Protein AF-R6BA61-F1 (afdb_monomer)

Solvent-accessible surface area (backbone atoms only — not comparable to full-atom values): 4567 Å² total; per-residue (Å²): 119,59,51,53,73,62,47,70,73,46,54,72,78,52,35,66,71,47,50,80,44,34,50,75,70,35,41,51,52,51,56,54,63,72,54,51,93,77,70,72,79,77,74,70,82,67,86,48,68,69,55,46,55,50,50,54,51,52,50,54,53,49,53,50,32,41,76,70,65,77,44,76,98,119

Foldseek 3Di:
DDALVVLVVDDPVVNVVCLVVYDPVSVVVVVVVVVPPPPPPPPPPDPDPVVVVVVVVVVVVVVVCVVVVVDDPD

Structure (mmCIF, N/CA/C/O backbone):
data_AF-R6BA61-F1
#
_entry.id   AF-R6BA61-F1
#
loop_
_atom_site.group_PDB
_atom_site.id
_atom_site.type_symbol
_atom_site.label_atom_id
_atom_site.label_alt_id
_atom_site.label_comp_id
_atom_site.label_asym_id
_atom_site.label_entity_id
_atom_site.label_seq_id
_atom_site.pdbx_PDB_ins_code
_atom_site.Cartn_x
_atom_site.Cartn_y
_atom_site.Cartn_z
_atom_site.occupancy
_atom_site.B_iso_or_equiv
_atom_site.auth_seq_id
_atom_site.auth_comp_id
_atom_site.auth_asym_id
_atom_site.auth_atom_id
_atom_site.pdbx_PDB_model_num
ATOM 1 N N . MET A 1 1 ? -2.762 -2.140 -29.092 1.00 78.75 1 MET A N 1
ATOM 2 C CA . MET A 1 1 ? -3.135 -2.411 -27.692 1.00 78.75 1 MET A CA 1
ATOM 3 C C . MET A 1 1 ? -2.370 -3.652 -27.290 1.00 78.75 1 MET A C 1
ATOM 5 O O . MET A 1 1 ? -2.527 -4.655 -27.974 1.00 78.75 1 MET A O 1
ATOM 9 N N . ILE A 1 2 ? -1.471 -3.549 -26.316 1.00 86.81 2 ILE A N 1
ATOM 10 C CA . ILE A 1 2 ? -0.683 -4.700 -25.851 1.00 86.81 2 ILE A CA 1
ATOM 11 C C . ILE A 1 2 ? -1.482 -5.485 -24.810 1.00 86.81 2 ILE A C 1
ATOM 13 O O . ILE A 1 2 ? -2.370 -4.921 -24.169 1.00 86.81 2 ILE A O 1
ATOM 17 N N . THR A 1 3 ? -1.182 -6.769 -24.646 1.00 89.50 3 THR A N 1
ATOM 18 C CA . THR A 1 3 ? -1.802 -7.606 -23.611 1.00 89.50 3 THR A CA 1
ATOM 19 C C . THR A 1 3 ? -1.033 -7.532 -22.294 1.00 89.50 3 THR A C 1
ATOM 21 O O . THR A 1 3 ? 0.163 -7.229 -22.265 1.00 89.50 3 THR A O 1
ATOM 24 N N . PHE A 1 4 ? -1.687 -7.896 -21.188 1.00 87.19 4 PHE A N 1
ATOM 25 C CA . PHE A 1 4 ? -1.027 -8.001 -19.881 1.00 87.19 4 PHE A CA 1
ATOM 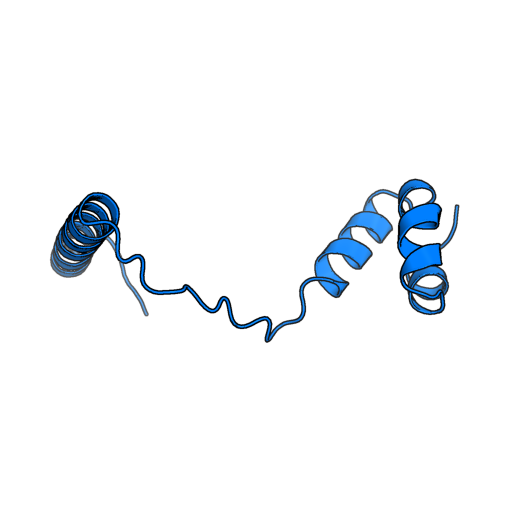26 C C . PH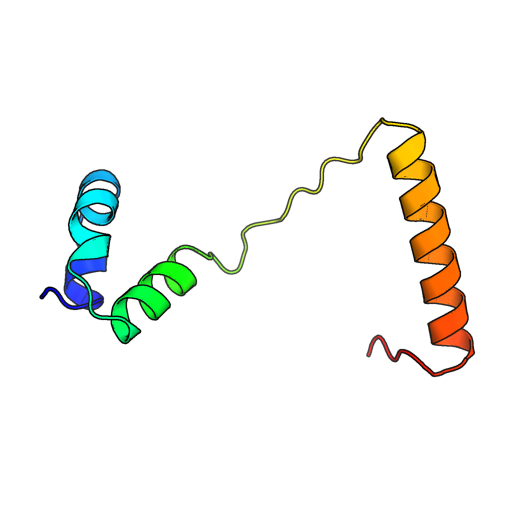E A 1 4 ? 0.196 -8.946 -19.888 1.00 87.19 4 PHE A C 1
ATOM 28 O O . PHE A 1 4 ? 1.211 -8.658 -19.258 1.00 87.19 4 PHE A O 1
ATOM 35 N N . LYS A 1 5 ? 0.150 -10.056 -20.640 1.00 87.69 5 LYS A N 1
ATOM 36 C CA . LYS A 1 5 ? 1.283 -10.998 -20.728 1.00 87.69 5 LYS A CA 1
ATOM 37 C C . LYS A 1 5 ? 2.500 -10.380 -21.410 1.00 87.69 5 LYS A C 1
ATOM 39 O O . LYS A 1 5 ? 3.614 -10.590 -20.950 1.00 87.69 5 LYS A O 1
ATOM 44 N N . GLU A 1 6 ? 2.285 -9.618 -22.479 1.00 87.38 6 GLU A N 1
ATOM 45 C CA . GLU A 1 6 ? 3.357 -8.903 -23.180 1.00 87.38 6 GLU A CA 1
ATOM 46 C C . GLU A 1 6 ? 3.919 -7.779 -22.303 1.00 87.38 6 GLU A C 1
ATOM 48 O O . GLU A 1 6 ? 5.134 -7.620 -22.211 1.00 87.38 6 GLU A O 1
ATOM 53 N N . PHE A 1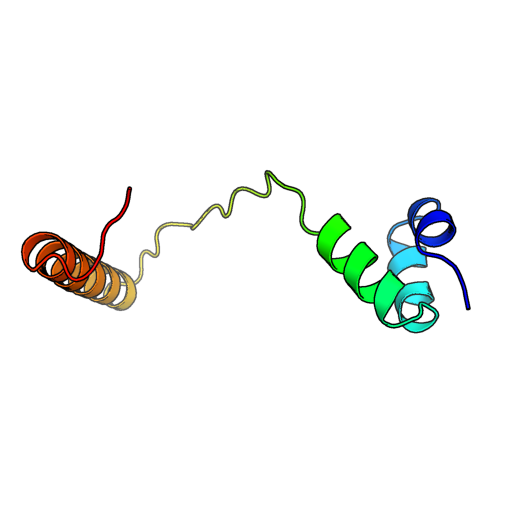 7 ? 3.053 -7.070 -21.574 1.00 88.06 7 PHE A N 1
ATOM 54 C CA . PHE A 1 7 ? 3.441 -6.027 -20.625 1.00 88.06 7 PHE A CA 1
ATOM 55 C C . PHE A 1 7 ? 4.417 -6.524 -19.549 1.00 88.06 7 PHE A C 1
ATOM 57 O O . PHE A 1 7 ? 5.407 -5.854 -19.267 1.00 88.06 7 PHE A O 1
ATOM 64 N N . LEU A 1 8 ? 4.197 -7.721 -18.997 1.00 86.25 8 LEU A N 1
ATOM 65 C CA . LEU A 1 8 ? 5.078 -8.300 -17.974 1.00 86.25 8 LEU A CA 1
ATOM 66 C C . LEU A 1 8 ? 6.486 -8.651 -18.480 1.00 86.25 8 LEU A C 1
ATOM 68 O O . LEU A 1 8 ? 7.398 -8.794 -17.670 1.00 86.25 8 LEU A O 1
ATOM 72 N N . THR A 1 9 ? 6.676 -8.800 -19.795 1.00 89.12 9 THR A N 1
ATOM 73 C CA . THR A 1 9 ? 7.998 -9.097 -20.379 1.00 89.12 9 THR A CA 1
ATOM 74 C C . THR A 1 9 ? 8.871 -7.855 -20.560 1.00 89.12 9 THR A C 1
ATOM 76 O O . THR A 1 9 ? 10.073 -7.981 -20.784 1.00 89.12 9 THR A O 1
ATOM 79 N N . LEU A 1 10 ? 8.275 -6.664 -20.449 1.00 87.31 10 LEU A N 1
ATOM 80 C CA . LEU A 1 10 ? 8.955 -5.380 -20.596 1.00 87.31 10 LEU A CA 1
ATOM 81 C C . LEU A 1 10 ? 9.712 -4.995 -19.320 1.00 87.31 10 LEU A C 1
ATOM 83 O O .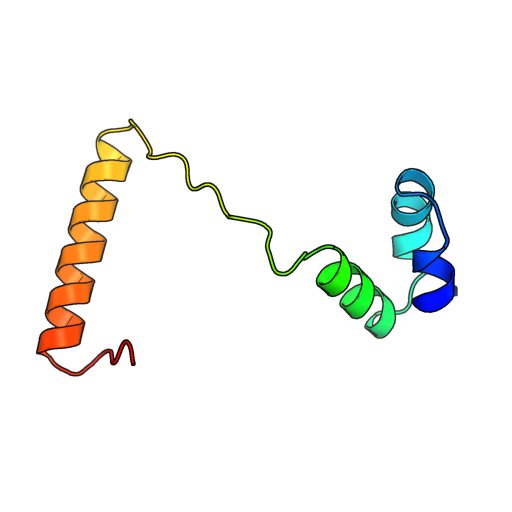 LEU A 1 10 ? 9.327 -5.376 -18.211 1.00 87.31 10 LEU A O 1
ATOM 87 N N . SER A 1 11 ? 10.758 -4.180 -19.462 1.00 87.06 11 SER A N 1
ATOM 88 C CA . SER A 1 11 ? 11.425 -3.557 -18.312 1.00 87.06 11 SER A CA 1
ATOM 89 C C . SER A 1 11 ? 10.498 -2.567 -17.592 1.00 87.06 11 SER A C 1
ATOM 91 O O . SER A 1 11 ? 9.534 -2.078 -18.176 1.00 87.06 11 SER A O 1
ATOM 93 N N . LYS A 1 12 ? 10.786 -2.210 -16.331 1.00 82.38 12 LYS A N 1
ATOM 94 C CA . LYS A 1 12 ? 9.947 -1.256 -15.574 1.00 82.38 12 LYS A CA 1
ATOM 95 C C . LYS A 1 12 ? 9.795 0.102 -16.274 1.00 82.38 12 LYS A C 1
ATOM 97 O O . LYS A 1 12 ? 8.694 0.645 -16.309 1.00 82.38 12 LYS A O 1
ATOM 102 N N . ASP A 1 13 ? 10.864 0.623 -16.874 1.00 86.31 13 ASP A N 1
ATOM 103 C CA . ASP A 1 13 ? 10.823 1.899 -17.604 1.00 86.31 13 ASP A CA 1
ATOM 104 C C . ASP A 1 13 ? 9.943 1.827 -18.860 1.00 86.31 13 ASP A C 1
ATOM 106 O O . ASP A 1 13 ? 9.286 2.801 -19.237 1.00 86.31 13 ASP A O 1
ATOM 110 N N . GLU A 1 14 ? 9.900 0.665 -19.510 1.00 87.75 14 GLU A N 1
ATOM 111 C CA . GLU A 1 14 ? 9.031 0.410 -20.658 1.00 87.75 14 GLU A CA 1
ATOM 112 C C . GLU A 1 14 ? 7.588 0.145 -20.228 1.00 87.75 14 GLU A C 1
ATOM 114 O O . GLU A 1 14 ? 6.668 0.660 -20.858 1.00 87.75 14 GLU A O 1
ATOM 119 N N . GLN A 1 15 ? 7.372 -0.570 -19.122 1.00 86.94 15 GLN A N 1
ATOM 120 C CA . GLN A 1 15 ? 6.053 -0.768 -18.520 1.00 86.94 15 GLN A CA 1
ATOM 121 C C . GLN A 1 15 ? 5.385 0.574 -18.203 1.00 86.94 15 GLN A C 1
ATOM 123 O O . GLN A 1 15 ? 4.227 0.773 -18.554 1.00 86.94 15 GLN A O 1
ATOM 128 N N . ILE A 1 16 ? 6.115 1.546 -17.645 1.00 85.56 16 ILE A N 1
ATOM 129 C CA . ILE A 1 16 ? 5.573 2.888 -17.368 1.00 85.56 16 ILE A CA 1
ATOM 130 C C . ILE A 1 16 ? 5.072 3.566 -18.652 1.00 85.56 16 ILE A C 1
ATOM 132 O O . ILE A 1 16 ? 3.972 4.113 -18.675 1.00 85.56 16 ILE A O 1
ATOM 136 N N . LYS A 1 17 ? 5.848 3.496 -19.740 1.00 89.06 17 LYS A N 1
ATOM 137 C CA . LYS A 1 17 ? 5.479 4.101 -21.033 1.00 89.06 17 LYS A CA 1
ATOM 138 C C . LYS A 1 17 ? 4.327 3.367 -21.720 1.00 89.06 17 LYS A C 1
ATOM 140 O O . LYS A 1 17 ? 3.534 3.983 -22.425 1.00 89.06 17 LYS A O 1
ATOM 145 N N . MET A 1 18 ? 4.248 2.053 -21.533 1.00 88.00 18 MET A N 1
ATOM 146 C CA . MET A 1 18 ? 3.302 1.185 -22.235 1.00 88.00 18 MET A CA 1
ATOM 147 C C . MET A 1 18 ? 2.005 0.937 -21.458 1.00 88.00 18 MET A C 1
ATOM 149 O O . MET A 1 18 ? 1.044 0.432 -22.037 1.00 88.00 18 MET A O 1
ATOM 153 N N . TYR A 1 19 ? 1.930 1.330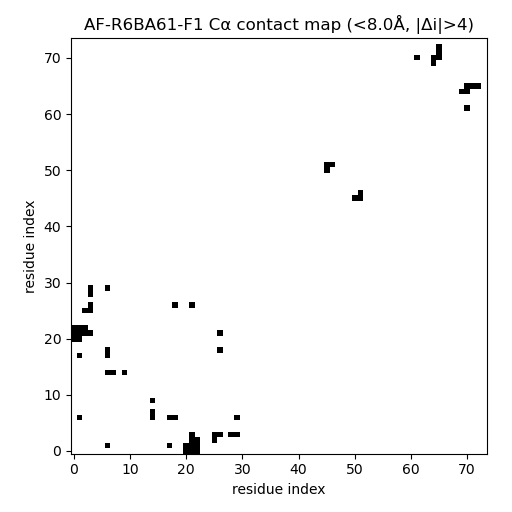 -20.183 1.00 86.69 19 TYR A N 1
ATOM 154 C CA . TYR A 1 19 ? 0.748 1.149 -19.336 1.00 86.69 19 TYR A CA 1
ATOM 155 C C . TYR A 1 19 ? -0.507 1.816 -19.919 1.00 86.69 19 TYR A C 1
ATOM 157 O O . TYR A 1 19 ? -1.602 1.255 -19.873 1.00 86.69 19 TYR A O 1
ATOM 165 N N . GLU A 1 20 ? -0.362 2.990 -20.540 1.00 87.44 20 GLU A N 1
ATOM 166 C CA . GLU A 1 20 ? -1.487 3.684 -21.179 1.00 87.44 20 GLU A CA 1
ATOM 167 C C . GLU A 1 20 ? -2.030 2.944 -22.411 1.00 87.44 20 GLU A C 1
ATOM 169 O O . GLU A 1 20 ? -3.199 3.119 -22.757 1.00 87.44 20 GLU A O 1
ATOM 174 N N . GLN A 1 21 ? -1.222 2.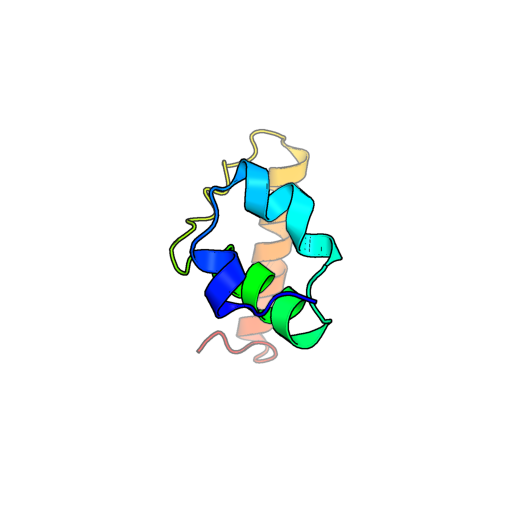069 -23.026 1.00 89.12 21 GLN A N 1
ATOM 175 C CA . GLN A 1 21 ? -1.593 1.271 -24.200 1.00 89.12 21 GLN A CA 1
ATOM 176 C C . GLN A 1 21 ? -2.310 -0.049 -23.864 1.00 89.12 21 GLN A C 1
ATOM 178 O O . GLN A 1 21 ? -2.680 -0.790 -24.785 1.00 89.12 21 GLN A O 1
ATOM 183 N N . LEU A 1 22 ? -2.495 -0.352 -22.576 1.00 88.19 22 LEU A N 1
ATOM 184 C CA . LEU A 1 22 ? -3.299 -1.475 -22.094 1.00 88.19 22 LEU A CA 1
ATOM 185 C C . LEU A 1 22 ? -4.799 -1.146 -22.160 1.00 88.19 22 LEU A C 1
ATOM 187 O O . LEU A 1 22 ? -5.211 0.010 -22.027 1.00 88.19 22 LEU A O 1
ATOM 191 N N . ASN A 1 23 ? -5.633 -2.176 -22.323 1.00 90.44 23 ASN A N 1
ATOM 192 C CA . ASN A 1 23 ? -7.071 -2.052 -22.059 1.00 90.44 23 ASN A CA 1
ATOM 193 C C . ASN A 1 23 ? -7.344 -1.983 -20.552 1.00 90.44 23 ASN A C 1
ATOM 195 O O . ASN A 1 23 ? -6.478 -2.300 -19.741 1.00 90.44 23 ASN A O 1
ATOM 199 N N . ASP A 1 24 ? -8.555 -1.584 -20.170 1.00 90.19 24 ASP A N 1
ATOM 200 C CA . ASP A 1 24 ? -8.907 -1.377 -18.761 1.00 90.19 24 ASP A CA 1
ATOM 201 C C . ASP A 1 24 ? -8.792 -2.655 -17.915 1.00 90.19 24 ASP A C 1
ATOM 203 O O . ASP A 1 24 ? -8.354 -2.598 -16.765 1.00 90.19 24 ASP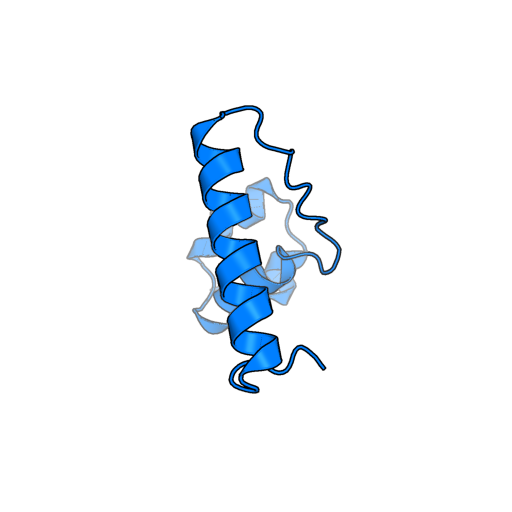 A O 1
ATOM 207 N N . HIS A 1 25 ? -9.108 -3.815 -18.496 1.00 89.31 25 HIS A N 1
ATOM 208 C CA . HIS A 1 25 ? -8.945 -5.112 -17.838 1.00 89.31 25 HIS A CA 1
ATOM 209 C C . HIS A 1 25 ? -7.466 -5.427 -17.559 1.00 89.31 25 HIS A C 1
ATOM 211 O O . HIS A 1 25 ? -7.093 -5.804 -16.450 1.00 89.31 25 HIS A O 1
ATOM 217 N N . ASP A 1 26 ? -6.596 -5.206 -18.535 1.00 88.38 26 ASP A N 1
ATOM 218 C CA . ASP A 1 26 ? -5.170 -5.489 -18.425 1.00 88.38 26 ASP A CA 1
ATOM 219 C C . ASP A 1 26 ? -4.440 -4.436 -17.577 1.00 88.38 26 ASP A C 1
ATOM 221 O O . ASP A 1 26 ? -3.484 -4.772 -16.877 1.00 88.38 26 ASP A O 1
ATOM 225 N N . LYS A 1 27 ? -4.929 -3.187 -17.543 1.00 88.06 27 LYS A N 1
ATOM 226 C CA . LYS A 1 27 ? -4.499 -2.158 -16.576 1.00 88.06 27 LYS A CA 1
ATOM 227 C C . LYS A 1 27 ? -4.780 -2.596 -15.146 1.00 88.06 27 LYS A C 1
ATOM 229 O O . LYS A 1 27 ? -3.922 -2.444 -14.276 1.00 88.06 27 LYS A O 1
ATOM 234 N N . PHE A 1 28 ? -5.966 -3.152 -14.900 1.00 86.06 28 PHE A N 1
ATOM 235 C CA . PHE A 1 28 ? -6.321 -3.683 -13.589 1.00 86.06 28 PHE A CA 1
ATOM 236 C C . PHE A 1 28 ? -5.370 -4.813 -13.173 1.00 86.06 28 PHE A C 1
ATOM 238 O O . PHE A 1 28 ? -4.819 -4.770 -12.072 1.00 86.06 28 PHE A O 1
ATOM 245 N N . LEU A 1 29 ? -5.098 -5.770 -14.067 1.00 86.44 29 LEU A N 1
ATOM 246 C CA . LEU A 1 29 ? -4.148 -6.855 -13.800 1.00 86.44 29 LEU A CA 1
ATOM 247 C C . LEU A 1 29 ? -2.724 -6.342 -13.539 1.00 86.44 29 LEU A C 1
ATOM 249 O O . L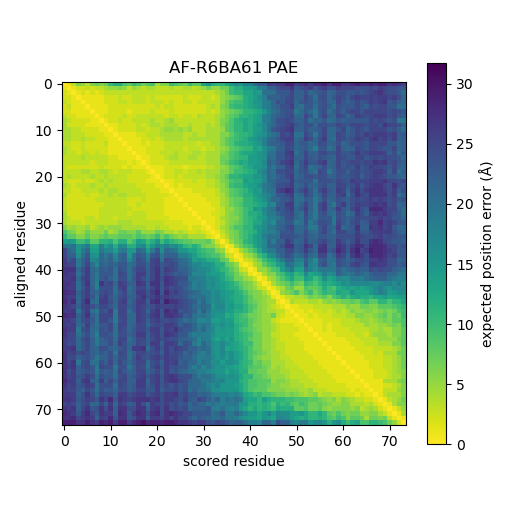EU A 1 29 ? -2.082 -6.794 -12.593 1.00 86.44 29 LEU A O 1
ATOM 253 N N . ALA A 1 30 ? -2.251 -5.360 -14.310 1.00 85.50 30 ALA A N 1
ATOM 254 C CA . ALA A 1 30 ? -0.948 -4.732 -14.100 1.00 85.50 30 ALA A CA 1
ATOM 255 C C . ALA A 1 30 ? -0.835 -4.051 -12.731 1.00 85.50 30 ALA A C 1
ATOM 257 O O . ALA A 1 30 ? 0.148 -4.257 -12.022 1.00 85.50 30 ALA A O 1
ATOM 258 N N . ARG A 1 31 ? -1.866 -3.312 -12.311 1.00 83.06 31 ARG A N 1
ATOM 259 C CA . ARG A 1 31 ? -1.900 -2.659 -10.996 1.00 83.06 31 ARG A CA 1
ATOM 260 C C . ARG A 1 31 ? -1.928 -3.661 -9.841 1.00 83.06 31 ARG A C 1
ATOM 262 O O . ARG A 1 31 ? -1.257 -3.453 -8.836 1.00 83.06 31 ARG A O 1
ATOM 269 N N . MET A 1 32 ? -2.688 -4.745 -9.985 1.00 80.12 32 MET A N 1
ATOM 270 C CA . MET A 1 32 ? -2.738 -5.819 -8.988 1.00 80.12 32 MET A CA 1
ATOM 271 C C . MET A 1 32 ? -1.430 -6.614 -8.933 1.00 80.12 32 MET A C 1
ATOM 273 O O . MET A 1 32 ? -1.043 -7.068 -7.865 1.00 80.12 32 MET A O 1
ATOM 277 N N . SER A 1 33 ? -0.734 -6.763 -10.062 1.00 74.62 33 SER A N 1
ATOM 278 C CA . SER A 1 33 ? 0.565 -7.439 -10.122 1.00 74.62 33 SER A CA 1
ATOM 279 C C . SER A 1 33 ? 1.700 -6.620 -9.508 1.00 74.62 33 SER A C 1
ATOM 281 O O . SER A 1 33 ? 2.636 -7.211 -8.975 1.00 74.62 33 SER A O 1
ATOM 283 N N . ASP A 1 34 ? 1.648 -5.288 -9.593 1.00 68.31 34 ASP A N 1
ATOM 284 C CA . ASP A 1 34 ? 2.602 -4.403 -8.905 1.00 68.31 34 ASP A CA 1
ATOM 285 C C . ASP A 1 34 ? 2.367 -4.402 -7.383 1.00 68.31 34 ASP A C 1
ATOM 287 O O . ASP A 1 34 ? 3.283 -4.188 -6.585 1.00 68.31 34 ASP A O 1
ATOM 291 N N . TRP A 1 35 ? 1.145 -4.736 -6.957 1.00 63.00 35 TRP A N 1
ATOM 292 C CA . TRP A 1 35 ? 0.818 -4.978 -5.560 1.00 63.00 35 TRP A CA 1
ATOM 293 C C . TRP A 1 35 ? 1.324 -6.360 -5.126 1.00 63.00 35 TRP A C 1
ATOM 295 O O . TRP A 1 35 ? 0.580 -7.334 -5.044 1.00 63.00 35 TRP A O 1
ATOM 305 N N . ALA A 1 36 ? 2.627 -6.462 -4.863 1.00 56.88 36 ALA A N 1
ATOM 306 C CA . ALA A 1 36 ? 3.224 -7.687 -4.347 1.00 56.88 36 ALA A CA 1
ATOM 307 C C . ALA A 1 36 ? 2.507 -8.127 -3.047 1.00 56.88 36 ALA A C 1
ATOM 309 O O . ALA A 1 36 ? 2.499 -7.358 -2.075 1.00 56.88 36 ALA A O 1
ATOM 310 N N . PRO A 1 37 ? 1.942 -9.350 -2.966 1.00 48.75 37 PRO A N 1
ATOM 311 C CA . PRO A 1 37 ? 1.449 -9.895 -1.709 1.00 48.75 37 PRO A CA 1
ATOM 312 C C . PRO A 1 37 ? 2.676 -10.189 -0.839 1.00 48.75 37 PRO A C 1
ATOM 314 O O . PRO A 1 37 ? 3.384 -11.170 -1.045 1.00 48.75 37 PRO A O 1
ATOM 317 N N . GLY A 1 38 ? 2.992 -9.263 0.065 1.00 51.19 38 GLY A N 1
ATOM 318 C CA . GLY A 1 38 ? 4.258 -9.251 0.806 1.00 51.19 38 GLY A CA 1
ATOM 319 C C . GLY A 1 38 ? 4.968 -7.899 0.820 1.00 51.19 38 GLY A C 1
ATOM 320 O O . GLY A 1 38 ? 5.999 -7.773 1.478 1.00 51.19 38 GLY A O 1
ATOM 321 N N . GLY A 1 39 ? 4.422 -6.872 0.156 1.00 47.97 39 GLY A N 1
ATOM 322 C CA . GLY A 1 39 ? 4.760 -5.485 0.455 1.00 47.97 39 GLY A CA 1
ATOM 323 C C . GLY A 1 39 ? 4.381 -5.186 1.901 1.00 47.97 39 GLY A C 1
ATOM 324 O O . GLY A 1 39 ? 3.254 -4.786 2.179 1.00 47.97 39 GLY A O 1
ATOM 325 N N . VAL A 1 40 ? 5.301 -5.446 2.831 1.00 50.50 40 VAL A N 1
ATOM 326 C CA . VAL A 1 40 ? 5.159 -5.048 4.227 1.00 50.50 40 VAL A CA 1
ATOM 327 C C . VAL A 1 40 ? 4.959 -3.543 4.192 1.00 50.50 40 VAL A C 1
ATOM 329 O O . VAL A 1 40 ? 5.877 -2.797 3.845 1.00 50.50 40 VAL A O 1
ATOM 332 N N . ILE A 1 41 ? 3.747 -3.089 4.512 1.00 52.62 41 ILE A N 1
ATOM 333 C CA . ILE A 1 41 ? 3.550 -1.703 4.905 1.00 52.62 41 ILE A CA 1
ATOM 334 C C . ILE A 1 41 ? 4.356 -1.582 6.190 1.00 52.62 41 ILE A C 1
ATOM 336 O O . ILE A 1 41 ? 3.887 -1.932 7.270 1.00 52.62 41 ILE A O 1
ATOM 340 N N . VAL A 1 42 ? 5.613 -1.160 6.067 1.00 51.53 42 VAL A N 1
ATOM 341 C CA . VAL A 1 42 ? 6.400 -0.720 7.209 1.00 51.53 42 VAL A CA 1
ATOM 342 C C . VAL A 1 42 ? 5.781 0.613 7.590 1.00 51.53 42 VAL A C 1
ATOM 344 O O . VAL A 1 42 ? 6.219 1.675 7.146 1.00 51.53 42 VAL A O 1
ATOM 347 N N . ALA A 1 43 ? 4.679 0.543 8.333 1.00 57.91 43 ALA A N 1
ATOM 348 C CA . ALA A 1 43 ? 4.146 1.684 9.037 1.00 57.91 43 ALA A CA 1
ATOM 349 C C . ALA A 1 43 ? 5.258 2.113 9.993 1.00 57.91 43 ALA A C 1
ATOM 351 O O . ALA A 1 43 ? 5.515 1.458 11.000 1.00 57.91 43 ALA A O 1
ATOM 352 N N . LYS A 1 44 ? 6.008 3.152 9.618 1.00 60.94 44 LYS A N 1
ATOM 353 C CA . LYS A 1 44 ? 6.919 3.796 10.557 1.00 60.94 44 LYS A CA 1
ATOM 354 C C . LYS A 1 44 ? 6.043 4.357 11.667 1.00 60.94 44 LYS A C 1
ATOM 356 O O . LYS A 1 44 ? 5.096 5.084 11.366 1.00 60.94 44 LYS A O 1
ATOM 361 N N . GLU A 1 45 ? 6.339 3.998 12.911 1.00 61.25 45 GLU A N 1
ATOM 362 C CA . GLU A 1 45 ? 5.702 4.630 14.062 1.00 61.25 45 GLU A CA 1
ATOM 363 C C . GLU A 1 45 ? 5.869 6.144 13.918 1.00 61.25 45 GLU A C 1
ATOM 365 O O . GLU A 1 45 ? 6.984 6.647 13.742 1.00 61.25 45 GLU A O 1
ATOM 370 N N . SER A 1 46 ? 4.745 6.863 13.888 1.00 66.25 46 SER A N 1
ATOM 371 C CA . SER A 1 46 ? 4.793 8.319 13.843 1.00 66.25 46 SER A CA 1
ATOM 372 C C . SER A 1 46 ? 5.292 8.811 15.194 1.00 66.25 46 SER A C 1
ATOM 374 O O . SER A 1 46 ? 4.796 8.392 16.236 1.00 66.25 46 SER A O 1
ATOM 376 N N . THR A 1 47 ? 6.283 9.697 15.181 1.00 74.25 47 THR A N 1
ATOM 377 C CA . THR A 1 47 ? 6.769 10.371 16.390 1.00 74.25 47 THR A CA 1
ATOM 378 C C . THR A 1 47 ? 6.012 11.671 16.665 1.00 74.25 47 THR A C 1
ATOM 380 O O . THR A 1 47 ? 6.312 12.349 17.649 1.00 74.25 47 THR A O 1
ATOM 383 N N . ASP A 1 48 ? 5.043 12.040 15.813 1.00 84.06 48 ASP A N 1
ATOM 384 C CA . ASP A 1 48 ? 4.208 13.220 16.025 1.00 84.06 48 ASP A CA 1
ATOM 385 C C . ASP A 1 48 ? 3.193 12.949 17.155 1.00 84.06 48 ASP A C 1
ATOM 387 O O . ASP A 1 48 ? 2.386 12.018 17.054 1.00 84.06 48 ASP A O 1
ATOM 391 N N . PRO A 1 49 ? 3.171 13.768 18.223 1.00 80.81 49 PRO A N 1
ATOM 392 C CA . PRO A 1 49 ? 2.228 13.612 19.328 1.00 80.81 49 PRO A CA 1
ATOM 393 C C . PRO A 1 49 ? 0.755 13.591 18.901 1.00 80.81 49 PRO A C 1
ATOM 395 O O . PRO A 1 49 ? -0.059 12.943 19.556 1.00 80.81 49 PRO A O 1
ATOM 398 N N . LYS A 1 50 ? 0.390 14.289 17.816 1.00 82.88 50 LYS A N 1
ATOM 399 C CA . LYS A 1 50 ? -0.991 14.305 17.306 1.00 82.88 50 LYS A CA 1
ATOM 400 C C . LYS A 1 50 ? -1.382 12.975 16.679 1.00 82.88 50 LYS A C 1
ATOM 402 O O . LYS A 1 50 ? -2.524 12.544 16.830 1.00 82.88 50 LYS A O 1
ATOM 407 N N . ASP A 1 51 ? -0.446 12.333 15.990 1.00 80.88 51 ASP A N 1
ATOM 408 C CA . ASP A 1 51 ? -0.679 11.024 15.388 1.00 80.88 51 ASP A CA 1
ATOM 409 C C . ASP A 1 51 ? -0.795 9.949 16.468 1.00 80.88 51 ASP A C 1
ATOM 411 O O . ASP A 1 51 ? -1.687 9.109 16.382 1.00 80.88 51 ASP A O 1
ATOM 415 N N . ILE A 1 52 ? 0.028 10.028 17.520 1.00 82.69 52 ILE A N 1
ATOM 416 C CA . ILE A 1 52 ? -0.044 9.125 18.678 1.00 82.69 52 ILE A CA 1
ATOM 417 C C . ILE A 1 52 ? -1.409 9.248 19.370 1.00 82.69 52 ILE A C 1
ATOM 419 O O . ILE A 1 52 ? -2.101 8.248 19.544 1.00 82.69 52 ILE A O 1
ATOM 423 N N . GLN A 1 53 ? -1.857 10.472 19.678 1.00 84.62 53 GLN A N 1
ATOM 424 C CA . GLN A 1 53 ? -3.173 10.700 20.295 1.00 84.62 53 GLN A CA 1
ATOM 425 C C . GLN A 1 53 ? -4.320 10.161 19.435 1.00 84.62 53 GLN A C 1
ATOM 427 O O . GLN A 1 53 ? -5.263 9.552 19.939 1.00 84.62 53 GLN A O 1
ATOM 432 N N . ARG A 1 54 ? -4.233 10.356 18.116 1.00 84.50 54 ARG A N 1
ATOM 433 C CA . ARG A 1 54 ? -5.235 9.849 17.179 1.00 84.50 54 ARG A CA 1
ATOM 434 C C . ARG A 1 54 ? -5.246 8.319 17.131 1.00 84.50 54 ARG A C 1
ATOM 436 O O . ARG A 1 54 ? -6.319 7.730 17.042 1.00 84.50 54 ARG A O 1
ATOM 443 N N . GLN A 1 55 ? -4.080 7.677 17.179 1.00 84.38 55 GLN A N 1
ATOM 444 C CA . GLN A 1 55 ? -3.969 6.216 17.216 1.00 84.38 55 GLN A CA 1
ATOM 445 C C . GLN A 1 55 ? -4.567 5.636 18.502 1.00 84.38 55 GLN A C 1
ATOM 447 O O . GLN A 1 55 ? -5.330 4.673 18.429 1.00 84.38 55 GLN A O 1
ATOM 452 N N . GLU A 1 56 ? -4.294 6.250 19.654 1.00 86.69 56 GLU A N 1
ATOM 453 C CA . GLU A 1 56 ? -4.886 5.855 20.939 1.00 86.69 56 GLU A CA 1
ATOM 454 C C . GLU A 1 56 ? -6.417 5.973 20.926 1.00 86.69 56 GLU A C 1
ATOM 456 O O . GLU A 1 56 ? -7.122 5.072 21.385 1.00 86.69 56 GLU A O 1
ATOM 461 N N . GLU A 1 57 ? -6.954 7.053 20.352 1.00 88.88 57 GLU A N 1
ATOM 462 C CA . GLU A 1 57 ? -8.401 7.242 20.234 1.00 88.88 57 GLU A CA 1
ATOM 463 C C . GLU A 1 57 ? -9.050 6.181 19.333 1.00 88.88 57 GLU A C 1
ATOM 465 O O . GLU A 1 57 ? -10.087 5.615 19.689 1.00 88.88 57 GLU A O 1
ATOM 470 N N . ILE A 1 58 ? -8.422 5.872 18.194 1.00 88.69 58 ILE A N 1
ATOM 471 C CA . ILE A 1 58 ? -8.890 4.829 17.272 1.00 88.69 58 ILE A CA 1
ATOM 472 C C . ILE A 1 58 ? -8.898 3.463 17.965 1.00 88.69 58 ILE A C 1
ATOM 474 O O . ILE A 1 58 ? -9.896 2.748 17.876 1.00 88.69 58 ILE A O 1
ATOM 478 N N . MET A 1 59 ? -7.829 3.116 18.688 1.00 87.31 59 MET A N 1
ATOM 479 C CA . MET A 1 59 ? -7.746 1.852 19.428 1.00 87.31 59 MET A CA 1
ATOM 480 C C . MET A 1 59 ? -8.848 1.742 20.482 1.00 87.31 59 MET A C 1
ATOM 482 O O . MET A 1 59 ? -9.549 0.735 20.532 1.00 87.31 59 MET A O 1
ATOM 486 N N . LYS A 1 60 ? -9.091 2.808 21.250 1.00 90.69 60 LYS A N 1
ATOM 487 C CA . LYS A 1 60 ? -10.147 2.829 22.270 1.00 90.69 60 LYS A CA 1
ATOM 488 C C . LYS A 1 60 ? -11.550 2.659 21.678 1.00 90.69 60 LYS A C 1
ATOM 490 O O . LYS A 1 60 ? -12.405 1.995 22.265 1.00 90.69 60 LYS A O 1
ATOM 495 N N . GLN A 1 61 ? -11.816 3.274 20.525 1.00 88.06 61 GLN A N 1
ATOM 496 C CA . GLN A 1 61 ? -13.091 3.097 19.824 1.00 88.06 61 GLN A CA 1
ATOM 497 C C . GLN A 1 61 ? -13.243 1.674 19.281 1.00 88.06 61 GLN A C 1
ATOM 499 O O . GLN A 1 61 ? -14.343 1.120 19.327 1.00 88.06 61 GLN A O 1
ATOM 504 N N . LEU A 1 62 ? -12.150 1.082 18.797 1.00 87.19 62 LEU A N 1
ATOM 505 C CA . LEU A 1 62 ? -12.136 -0.279 18.278 1.00 87.19 62 LEU A CA 1
ATOM 506 C C . LEU A 1 62 ? -12.394 -1.306 19.388 1.00 87.19 62 LEU A C 1
ATOM 508 O O . LEU A 1 62 ? -13.266 -2.152 19.220 1.00 87.19 62 LEU A O 1
ATOM 512 N N . GLU A 1 63 ? -11.716 -1.192 20.533 1.00 87.12 63 GLU A N 1
ATOM 513 C CA . GLU A 1 63 ? -11.944 -2.042 21.713 1.00 87.12 63 GLU A CA 1
ATOM 514 C C . GLU A 1 63 ? -13.407 -2.004 22.154 1.00 87.12 63 GLU A C 1
ATOM 516 O O . GLU A 1 63 ? -14.055 -3.041 22.282 1.00 87.12 63 GLU A O 1
ATOM 521 N N . LYS A 1 64 ? -13.970 -0.799 22.271 1.00 90.31 64 LYS A N 1
ATOM 522 C CA . LYS A 1 64 ? -15.381 -0.622 22.613 1.00 90.31 64 LYS A CA 1
ATOM 523 C C . LYS A 1 64 ? -16.313 -1.263 21.580 1.00 90.31 64 LYS A C 1
ATOM 525 O O . LYS A 1 64 ? -17.319 -1.862 21.944 1.00 90.31 64 LYS A O 1
ATOM 530 N N . ALA A 1 65 ? -16.006 -1.147 20.290 1.00 85.19 65 ALA A N 1
ATOM 531 C CA . ALA A 1 65 ? -16.823 -1.742 19.237 1.00 85.19 65 ALA A CA 1
ATOM 532 C C . ALA A 1 65 ? -16.745 -3.281 19.218 1.00 85.19 65 ALA A C 1
ATOM 534 O O . ALA A 1 65 ? -17.727 -3.926 18.844 1.00 85.19 65 ALA A O 1
ATOM 535 N N . ILE A 1 66 ? -15.616 -3.861 19.641 1.00 86.88 66 ILE A N 1
ATOM 536 C CA . ILE A 1 66 ? -15.452 -5.308 19.844 1.00 86.88 66 ILE A CA 1
ATOM 537 C C . ILE A 1 66 ? -16.271 -5.766 21.056 1.00 86.88 66 ILE A C 1
ATOM 539 O O . ILE A 1 66 ? -17.028 -6.72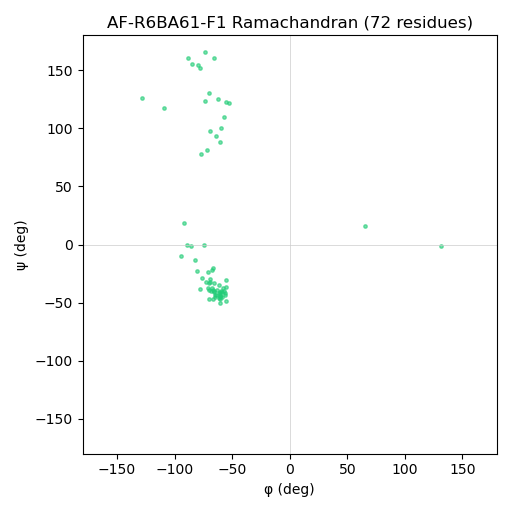8 20.946 1.00 86.88 66 ILE A O 1
ATOM 543 N N . GLU A 1 67 ? -16.187 -5.057 22.187 1.00 86.19 67 GLU A N 1
ATOM 544 C CA . GLU A 1 67 ? -16.986 -5.351 23.389 1.00 86.19 67 GLU A CA 1
ATOM 545 C C . GLU A 1 67 ? -18.493 -5.264 23.120 1.00 86.19 67 GLU A C 1
ATOM 547 O O . GLU A 1 67 ? -19.270 -6.102 23.575 1.00 86.19 67 GLU A O 1
ATOM 552 N N . GLU A 1 68 ? -18.916 -4.271 22.337 1.00 88.81 68 GLU A N 1
ATOM 553 C CA . GLU A 1 68 ? -20.309 -4.096 21.920 1.00 88.81 68 GLU A CA 1
ATOM 554 C C . GLU A 1 68 ? -20.746 -5.102 20.835 1.00 88.81 68 GLU A C 1
ATOM 556 O O . GLU A 1 68 ? -21.892 -5.053 20.384 1.00 88.81 68 GLU A O 1
ATOM 561 N N . GLY A 1 69 ? -19.852 -5.990 20.382 1.00 83.62 69 GLY A N 1
ATOM 562 C CA . GLY A 1 69 ? -20.125 -6.989 19.347 1.00 83.62 69 GLY A CA 1
ATOM 563 C C . GLY A 1 69 ? -20.428 -6.396 17.967 1.00 83.62 69 GLY A C 1
ATOM 564 O O . GLY A 1 69 ? -20.979 -7.079 17.106 1.00 83.62 69 GLY A O 1
ATOM 565 N N . LYS A 1 70 ? -20.099 -5.117 17.743 1.00 78.62 70 LYS A N 1
ATOM 566 C CA . LYS A 1 70 ? -20.315 -4.406 16.471 1.00 78.62 70 LYS A CA 1
ATOM 567 C C . LYS A 1 70 ? -19.235 -4.714 15.442 1.00 78.62 70 LYS A C 1
ATOM 569 O O . LYS A 1 70 ? -19.460 -4.536 14.247 1.00 78.62 70 LYS A O 1
ATOM 574 N N . VAL A 1 71 ? -18.069 -5.145 15.910 1.00 76.25 71 VAL A N 1
ATOM 575 C CA . VAL A 1 71 ? -16.935 -5.544 15.083 1.00 76.25 71 VAL A CA 1
ATOM 576 C C . VAL A 1 71 ? -16.490 -6.923 15.543 1.00 76.25 71 VAL A C 1
ATOM 578 O O . VAL A 1 71 ? -16.208 -7.119 16.722 1.00 76.25 71 VAL A O 1
ATOM 581 N N . ASN A 1 72 ? -16.410 -7.869 14.611 1.00 72.38 72 ASN A N 1
ATOM 582 C CA . ASN A 1 72 ? -15.792 -9.164 14.854 1.00 72.38 72 ASN A CA 1
ATOM 583 C C . ASN A 1 72 ? -14.480 -9.211 14.068 1.00 72.38 72 ASN A C 1
ATOM 585 O O . ASN A 1 72 ? -14.492 -9.077 12.846 1.00 72.38 72 ASN A O 1
ATOM 589 N N . LEU A 1 73 ? -13.354 -9.328 14.772 1.00 63.59 73 LEU A N 1
ATOM 590 C CA . LEU A 1 73 ? -12.019 -9.394 14.161 1.00 63.59 73 LEU A CA 1
ATOM 591 C C . LEU A 1 73 ? -11.567 -10.840 13.881 1.00 63.59 73 LEU A C 1
ATOM 593 O O . LEU A 1 73 ? -10.377 -11.081 13.684 1.00 63.59 73 LEU A O 1
ATOM 597 N N . LEU A 1 74 ? -12.513 -11.787 13.843 1.00 56.31 74 LEU A N 1
ATOM 598 C CA . LEU A 1 74 ? -12.323 -13.195 13.486 1.00 56.31 74 LEU A CA 1
ATOM 599 C C . LEU A 1 74 ? -13.442 -13.677 12.558 1.00 56.31 74 LEU A C 1
ATOM 601 O O . LEU A 1 74 ? -14.628 -13.465 12.908 1.00 56.31 74 LEU A O 1
#

Mean predicted aligned error: 13.84 Å

Radius of gyration: 20.44 Å; Cα contacts (8 Å, |Δi|>4): 33; chains: 1; bounding box: 32×28×51 Å

Sequence (74 aa):
MITFKEFLTLSKDEQIKMYEQLNDHDKFLARMSDWAPGGVIVAKESTDPKDIQRQEEIMKQLEKAIEEGKVNLL

Secondary structure (DSSP, 8-state):
-B-HHHHTTS-HHHHHHHGGGB-HHHHHHHHHHHS-TT-----PPP--HHHHHHHHHHHHHHHHHHHTTS----

pLDDT: mean 79.78, std 12.33, range [47.97, 90.69]